Protein AF-A0A090YTI9-F1 (afdb_monomer_lite)

Foldseek 3Di:
DKDWDAPVCVVLVCVVCVVPVVVCVVVVVCCVVPNQDDPFKTKMFDADPVRHTDDIDIDGHD

Structure (mmCIF, N/CA/C/O backbone):
data_AF-A0A090YTI9-F1
#
_entry.id   AF-A0A090YTI9-F1
#
loop_
_atom_site.group_PDB
_atom_site.id
_atom_site.type_symbol
_atom_site.label_atom_id
_atom_site.label_alt_id
_atom_site.label_comp_id
_atom_site.label_asym_id
_atom_site.label_entity_id
_atom_site.label_seq_id
_atom_site.pdbx_PDB_ins_code
_atom_site.Cartn_x
_atom_site.Cartn_y
_atom_site.Cartn_z
_atom_site.occupancy
_atom_site.B_iso_or_equiv
_atom_site.auth_seq_id
_atom_site.auth_comp_id
_atom_site.auth_asym_id
_atom_site.auth_atom_id
_atom_site.pdbx_PDB_model_num
ATOM 1 N N . MET A 1 1 ? -2.615 -9.994 12.137 1.00 93.62 1 MET A N 1
ATOM 2 C CA . MET A 1 1 ? -2.589 -10.995 11.055 1.00 93.62 1 MET A CA 1
ATOM 3 C C . MET A 1 1 ? -1.733 -10.430 9.949 1.00 93.62 1 MET A C 1
ATOM 5 O O . MET A 1 1 ? -1.974 -9.303 9.540 1.00 93.62 1 MET A O 1
ATOM 9 N N . ILE A 1 2 ? -0.722 -11.180 9.521 1.00 96.69 2 ILE A N 1
ATOM 10 C CA . ILE A 1 2 ? 0.222 -10.742 8.491 1.00 96.69 2 ILE A CA 1
ATOM 11 C C . ILE A 1 2 ? -0.283 -11.215 7.127 1.00 96.69 2 ILE A C 1
ATOM 13 O O . ILE A 1 2 ? -0.642 -12.386 6.991 1.00 96.69 2 ILE A O 1
ATOM 17 N N . ARG A 1 3 ? -0.335 -10.317 6.138 1.00 96.50 3 ARG A N 1
ATOM 18 C CA . ARG A 1 3 ? -0.658 -10.653 4.741 1.00 96.50 3 ARG A CA 1
ATOM 19 C C . ARG A 1 3 ? 0.016 -9.699 3.758 1.00 96.50 3 ARG A C 1
ATOM 21 O O . ARG A 1 3 ? 0.343 -8.571 4.127 1.00 96.50 3 ARG A O 1
ATOM 28 N N . LYS A 1 4 ? 0.161 -10.140 2.506 1.00 96.38 4 LYS A N 1
ATOM 29 C CA . LYS A 1 4 ? 0.638 -9.294 1.409 1.00 96.38 4 LYS A CA 1
ATOM 30 C C . LYS A 1 4 ? -0.343 -8.134 1.191 1.00 96.38 4 LYS A C 1
ATOM 32 O O . LYS A 1 4 ? -1.568 -8.318 1.250 1.00 96.38 4 LYS A O 1
ATOM 37 N N . LEU A 1 5 ? 0.211 -6.940 1.030 1.00 97.00 5 LEU A N 1
ATOM 38 C CA . LEU A 1 5 ? -0.521 -5.721 0.720 1.00 97.00 5 LEU A CA 1
ATOM 39 C C . LEU A 1 5 ? -0.798 -5.674 -0.776 1.00 97.00 5 LEU A C 1
ATOM 41 O O . LEU A 1 5 ? 0.006 -6.115 -1.592 1.00 97.00 5 LEU A O 1
ATOM 45 N N . THR A 1 6 ? -1.957 -5.137 -1.119 1.00 96.12 6 THR A N 1
ATOM 46 C CA . THR A 1 6 ? -2.403 -4.974 -2.502 1.00 96.12 6 THR A CA 1
ATOM 47 C C . THR A 1 6 ? -2.855 -3.540 -2.719 1.00 96.12 6 THR A C 1
ATOM 49 O O . THR A 1 6 ? -3.045 -2.779 -1.768 1.00 96.12 6 THR A O 1
ATOM 52 N N . LYS A 1 7 ? -3.156 -3.180 -3.968 1.00 95.94 7 LYS A N 1
ATOM 53 C CA . LYS A 1 7 ? -3.709 -1.858 -4.294 1.00 95.94 7 LYS A CA 1
ATOM 54 C C . LYS A 1 7 ? -4.988 -1.508 -3.511 1.00 95.94 7 LYS A C 1
ATOM 56 O O . LYS A 1 7 ? -5.276 -0.331 -3.320 1.00 95.94 7 LYS A O 1
ATOM 61 N N . LYS A 1 8 ? -5.746 -2.503 -3.034 1.00 96.50 8 LYS A N 1
ATOM 62 C CA . LYS A 1 8 ? -6.951 -2.282 -2.212 1.00 96.50 8 LYS A CA 1
ATOM 63 C C . LYS A 1 8 ? -6.640 -1.680 -0.841 1.00 96.50 8 LYS A C 1
ATOM 65 O O . LYS A 1 8 ? -7.511 -1.057 -0.251 1.00 96.50 8 LYS A O 1
ATOM 70 N N . ASP A 1 9 ? -5.412 -1.841 -0.362 1.00 96.75 9 ASP A N 1
ATOM 71 C CA . ASP A 1 9 ? -4.975 -1.376 0.954 1.00 96.75 9 ASP A CA 1
ATOM 72 C C . ASP A 1 9 ? -4.409 0.050 0.915 1.00 96.75 9 ASP A C 1
ATOM 74 O O . ASP A 1 9 ? -4.000 0.582 1.945 1.00 96.75 9 ASP A O 1
ATOM 78 N N . ASN A 1 10 ? -4.376 0.677 -0.268 1.00 96.75 10 ASN A N 1
ATOM 79 C CA . ASN A 1 10 ? -3.591 1.880 -0.514 1.00 96.75 10 ASN A CA 1
ATOM 80 C C . ASN A 1 10 ? -3.935 3.046 0.410 1.00 96.75 10 ASN A C 1
ATOM 82 O O . ASN A 1 10 ? -3.042 3.710 0.923 1.00 96.75 10 ASN A O 1
ATOM 86 N N . GLU A 1 11 ? -5.222 3.286 0.642 1.00 97.56 11 GLU A N 1
ATOM 87 C CA . GLU A 1 11 ? -5.663 4.371 1.516 1.00 97.56 11 GLU A CA 1
ATOM 88 C C . GLU A 1 11 ? -5.164 4.173 2.954 1.00 97.56 11 GLU A C 1
ATOM 90 O O . GLU A 1 11 ? -4.613 5.095 3.558 1.00 97.56 11 GLU A O 1
ATOM 95 N N . GLN A 1 12 ? -5.272 2.950 3.478 1.00 97.44 12 GLN A N 1
ATOM 96 C CA . GLN A 1 12 ? -4.842 2.621 4.834 1.00 97.44 12 GLN A CA 1
ATOM 97 C C . GLN A 1 12 ? -3.314 2.642 4.969 1.00 97.44 12 GLN A C 1
ATOM 99 O O . GLN A 1 12 ? -2.792 3.148 5.962 1.00 97.44 12 GLN A O 1
ATOM 104 N N . VAL A 1 13 ? -2.597 2.147 3.956 1.00 97.69 13 VAL A N 1
ATOM 105 C CA . VAL A 1 13 ? -1.129 2.174 3.892 1.00 97.69 13 VAL A CA 1
ATOM 106 C C . VAL A 1 13 ? -0.612 3.607 3.865 1.00 97.69 13 VAL A C 1
ATOM 108 O O . VAL A 1 13 ? 0.245 3.956 4.671 1.00 97.69 13 VAL A O 1
ATOM 111 N N . PHE A 1 14 ? -1.152 4.464 2.997 1.00 97.56 14 PHE A N 1
ATOM 112 C CA . PHE A 1 14 ? -0.714 5.858 2.934 1.00 97.56 14 PHE A CA 1
ATOM 113 C C . PHE A 1 14 ? -1.112 6.655 4.168 1.00 97.56 14 PHE A C 1
ATOM 115 O O . PHE A 1 14 ? -0.347 7.524 4.574 1.00 97.56 14 PHE A O 1
ATOM 122 N N . THR A 1 15 ? -2.266 6.368 4.773 1.00 98.00 15 THR A N 1
ATOM 123 C CA . THR A 1 15 ? -2.646 6.981 6.053 1.00 98.00 15 THR A CA 1
ATOM 124 C C . THR A 1 15 ? -1.609 6.651 7.124 1.00 98.00 15 THR A C 1
ATOM 126 O O . THR A 1 15 ? -1.099 7.563 7.764 1.00 98.00 15 THR A O 1
ATOM 129 N N . PHE A 1 16 ? -1.218 5.378 7.236 1.00 97.75 16 PHE A N 1
ATOM 130 C CA . PHE A 1 16 ? -0.204 4.917 8.186 1.00 97.75 16 PHE A CA 1
ATOM 131 C C . PHE A 1 16 ? 1.187 5.511 7.906 1.00 97.75 16 PHE A C 1
ATOM 133 O O . PHE A 1 16 ? 1.828 6.057 8.798 1.00 97.75 16 PHE A O 1
ATOM 140 N N . LEU A 1 17 ? 1.664 5.454 6.657 1.00 97.31 17 LEU A N 1
ATOM 141 C CA . LEU A 1 17 ? 3.003 5.944 6.306 1.00 97.31 17 LEU A CA 1
ATOM 142 C C . LEU A 1 17 ? 3.134 7.465 6.471 1.00 97.31 17 LEU A C 1
ATOM 144 O O . LEU A 1 17 ? 4.220 7.952 6.793 1.00 97.31 17 LEU A O 1
ATOM 148 N N . LYS A 1 18 ? 2.045 8.217 6.265 1.00 97.06 18 LYS A N 1
ATOM 149 C CA . LYS A 1 18 ? 2.036 9.681 6.374 1.00 97.06 18 LYS A CA 1
ATOM 150 C C . LYS A 1 18 ? 2.094 10.204 7.808 1.00 97.06 18 LYS A C 1
ATOM 152 O O . LYS A 1 18 ? 2.412 11.380 7.959 1.00 97.06 18 LYS A O 1
ATOM 157 N N . GLU A 1 19 ? 1.850 9.374 8.826 1.00 97.06 19 GLU A N 1
ATOM 158 C CA . GLU A 1 19 ? 2.044 9.771 10.232 1.00 97.06 19 GLU A CA 1
ATOM 159 C C . GLU A 1 19 ? 3.486 10.241 10.479 1.00 97.06 19 GLU A C 1
ATOM 161 O O . GLU A 1 19 ? 3.704 11.244 11.149 1.00 97.06 19 GLU A O 1
ATOM 166 N N . GLU A 1 20 ? 4.457 9.581 9.841 1.00 96.88 20 GLU A N 1
ATOM 167 C CA . GLU A 1 20 ? 5.883 9.922 9.878 1.00 96.88 20 GLU A CA 1
ATOM 168 C C . GLU A 1 20 ? 6.458 9.944 8.450 1.00 96.88 20 GLU A C 1
ATOM 170 O O . GLU A 1 20 ? 7.380 9.201 8.100 1.00 96.88 20 GLU A O 1
ATOM 175 N N . ALA A 1 21 ? 5.882 10.787 7.583 1.00 97.00 21 ALA A N 1
ATOM 176 C CA . ALA A 1 21 ? 6.171 10.796 6.143 1.00 97.00 21 ALA A CA 1
ATOM 177 C C . ALA A 1 21 ? 7.667 10.939 5.805 1.00 97.00 21 ALA A C 1
ATOM 179 O O . ALA A 1 21 ? 8.144 10.319 4.859 1.00 97.00 21 ALA A O 1
ATOM 180 N N . ALA A 1 22 ? 8.414 11.732 6.581 1.00 97.62 22 ALA A N 1
ATOM 181 C CA . ALA A 1 22 ? 9.849 11.920 6.370 1.00 97.62 22 ALA A CA 1
ATOM 182 C C . ALA A 1 22 ? 10.648 10.633 6.635 1.00 97.62 22 ALA A C 1
ATOM 184 O O . ALA A 1 22 ? 11.554 10.309 5.870 1.00 97.62 22 ALA A O 1
ATOM 185 N N . MET A 1 23 ? 10.289 9.880 7.680 1.00 96.44 23 MET A N 1
ATOM 186 C CA . MET A 1 23 ? 10.905 8.584 7.985 1.00 96.44 23 MET A CA 1
ATOM 187 C C . MET A 1 23 ? 10.540 7.535 6.928 1.00 96.44 23 MET A C 1
ATOM 189 O O . MET A 1 23 ? 11.363 6.710 6.541 1.00 96.44 23 MET A O 1
ATOM 193 N N . ASN A 1 24 ? 9.307 7.600 6.428 1.00 97.25 24 ASN A N 1
ATOM 194 C CA . ASN A 1 24 ? 8.747 6.644 5.478 1.00 97.25 24 ASN A CA 1
ATOM 195 C C . ASN A 1 24 ? 8.931 7.044 4.004 1.00 97.25 24 ASN A C 1
ATOM 197 O O . ASN A 1 24 ? 8.332 6.419 3.127 1.00 97.25 24 ASN A O 1
ATOM 201 N N . LEU A 1 25 ? 9.745 8.064 3.710 1.00 96.88 25 LEU A N 1
ATOM 202 C CA . LEU A 1 25 ? 9.838 8.669 2.378 1.00 96.88 25 LEU A CA 1
ATOM 203 C C . LEU A 1 25 ? 10.214 7.656 1.286 1.00 96.88 25 LEU A C 1
ATOM 205 O O . LEU A 1 25 ? 9.644 7.698 0.199 1.00 96.88 25 LEU A O 1
ATOM 209 N N . PHE A 1 26 ? 11.124 6.727 1.588 1.00 94.19 26 PHE A N 1
ATOM 210 C CA . PHE A 1 26 ? 11.523 5.668 0.655 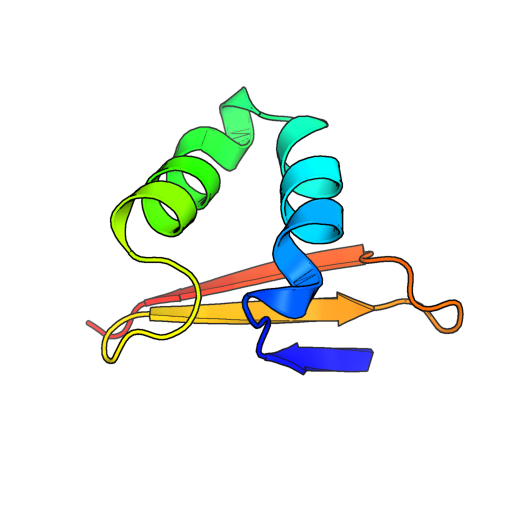1.00 94.19 26 PHE A CA 1
ATOM 211 C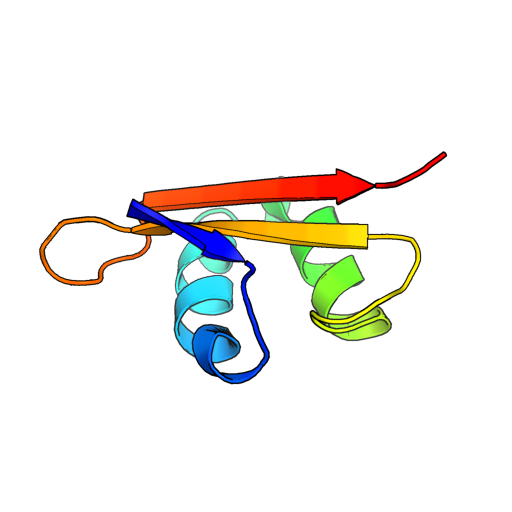 C . PHE A 1 26 ? 10.365 4.713 0.342 1.00 94.19 26 PHE A C 1
ATOM 213 O O . PHE A 1 26 ? 10.041 4.521 -0.823 1.00 94.19 26 PHE A O 1
ATOM 220 N N . MET A 1 27 ? 9.666 4.208 1.367 1.00 95.12 27 MET A N 1
ATOM 221 C CA . MET A 1 27 ? 8.482 3.356 1.185 1.00 95.12 27 MET A CA 1
ATOM 222 C C . MET A 1 27 ? 7.393 4.053 0.365 1.00 95.12 27 MET A C 1
ATOM 224 O O . MET A 1 27 ? 6.791 3.440 -0.514 1.00 95.12 27 MET A O 1
ATOM 228 N N . ILE A 1 28 ? 7.134 5.333 0.648 1.00 96.88 28 ILE A N 1
ATOM 229 C CA . ILE A 1 28 ? 6.143 6.130 -0.083 1.00 96.88 28 ILE A CA 1
ATOM 230 C C . ILE A 1 28 ? 6.545 6.248 -1.557 1.00 96.88 28 ILE A C 1
ATOM 232 O O . ILE A 1 28 ? 5.737 5.930 -2.428 1.00 96.88 28 ILE A O 1
ATOM 236 N N . GLY A 1 29 ? 7.790 6.649 -1.827 1.00 95.94 29 GLY A N 1
ATOM 237 C CA . GLY A 1 29 ? 8.302 6.792 -3.189 1.00 95.94 29 GLY A CA 1
ATOM 238 C C . GLY A 1 29 ? 8.258 5.483 -3.975 1.00 95.94 29 GLY A C 1
ATOM 239 O O . GLY A 1 29 ? 7.825 5.478 -5.126 1.00 95.94 29 GLY A O 1
ATOM 240 N N . ASP A 1 30 ? 8.617 4.364 -3.345 1.00 94.56 30 ASP A N 1
ATOM 241 C CA . ASP A 1 30 ? 8.584 3.050 -3.988 1.00 94.56 30 ASP A CA 1
ATOM 242 C C . ASP A 1 30 ? 7.154 2.630 -4.346 1.00 94.56 30 ASP A C 1
ATOM 244 O O . ASP A 1 30 ? 6.906 2.146 -5.451 1.00 94.56 30 ASP A O 1
ATOM 248 N N . ILE A 1 31 ? 6.185 2.857 -3.454 1.00 95.31 31 ILE A N 1
ATOM 249 C CA . ILE A 1 31 ? 4.776 2.556 -3.743 1.00 95.31 31 ILE A CA 1
ATOM 250 C C . ILE A 1 31 ? 4.244 3.451 -4.872 1.00 95.31 31 ILE A C 1
ATOM 252 O O . ILE A 1 31 ? 3.487 2.972 -5.717 1.00 95.31 31 ILE A O 1
ATOM 256 N N . GLU A 1 32 ? 4.624 4.730 -4.920 1.00 95.50 32 GLU A N 1
ATOM 257 C CA . GLU A 1 32 ? 4.206 5.642 -5.996 1.00 95.50 32 GLU A CA 1
ATOM 258 C C . GLU A 1 32 ? 4.837 5.283 -7.348 1.00 95.50 32 GLU A C 1
ATOM 260 O O . GLU A 1 32 ? 4.160 5.354 -8.376 1.00 95.50 32 GLU A O 1
ATOM 265 N N . ALA A 1 33 ? 6.106 4.872 -7.356 1.00 95.06 33 ALA A N 1
ATOM 266 C CA . ALA A 1 33 ? 6.832 4.521 -8.573 1.00 95.06 33 ALA A CA 1
ATOM 267 C C . ALA A 1 33 ? 6.446 3.139 -9.122 1.00 95.06 33 ALA A C 1
ATOM 269 O O . ALA A 1 33 ? 6.358 2.961 -10.339 1.00 95.06 33 ALA A O 1
ATOM 270 N N . PHE A 1 34 ? 6.222 2.163 -8.239 1.00 93.69 34 PHE A N 1
ATOM 271 C CA . PHE A 1 34 ? 6.143 0.747 -8.608 1.00 93.69 34 PHE A CA 1
ATOM 272 C C . PHE A 1 34 ? 4.826 0.062 -8.222 1.00 93.69 34 PHE A C 1
ATOM 274 O O . PHE A 1 34 ? 4.487 -0.985 -8.774 1.00 93.69 34 PHE A O 1
ATOM 281 N N . GLY A 1 35 ? 4.047 0.639 -7.308 1.00 94.06 35 GLY A N 1
ATOM 282 C CA . GLY A 1 35 ? 2.832 0.021 -6.782 1.00 94.06 35 GLY A CA 1
ATOM 283 C C . GLY A 1 35 ? 3.106 -1.103 -5.774 1.00 94.06 35 GLY A C 1
ATOM 284 O O . GLY A 1 35 ? 4.109 -1.106 -5.069 1.00 94.06 35 GLY A O 1
ATOM 285 N N . TYR A 1 36 ? 2.166 -2.049 -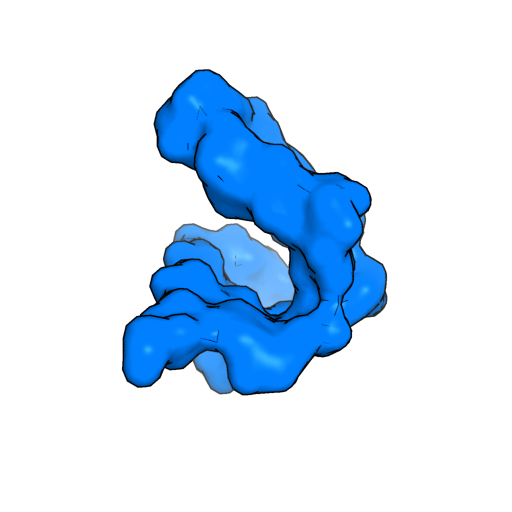5.669 1.00 94.31 36 TYR A N 1
ATOM 286 C CA . TYR A 1 36 ? 2.173 -3.119 -4.652 1.00 94.31 36 TYR A CA 1
ATOM 287 C C . TYR A 1 36 ? 2.573 -4.497 -5.191 1.00 94.31 36 TYR A C 1
ATOM 289 O O . TYR A 1 36 ? 2.863 -5.403 -4.412 1.00 94.31 36 TYR A O 1
ATOM 297 N N . GLU A 1 37 ? 2.529 -4.673 -6.509 1.00 88.69 37 GLU A N 1
ATOM 298 C CA . GLU A 1 37 ? 2.745 -5.954 -7.177 1.00 88.69 37 GLU A CA 1
ATOM 299 C C . GLU A 1 37 ? 3.910 -5.802 -8.148 1.00 88.69 37 GLU A C 1
ATOM 301 O O . GLU A 1 37 ? 3.730 -5.364 -9.282 1.00 88.69 37 GLU A O 1
ATOM 306 N N . THR A 1 38 ? 5.109 -6.142 -7.678 1.00 88.62 38 THR A N 1
ATOM 307 C CA . THR A 1 38 ? 6.308 -6.222 -8.510 1.00 88.62 38 THR A CA 1
ATOM 308 C C . THR A 1 38 ? 7.072 -7.512 -8.251 1.00 88.62 38 THR A C 1
ATOM 310 O O . THR A 1 38 ? 6.932 -8.142 -7.203 1.00 88.62 38 THR A O 1
ATOM 313 N N . ASP A 1 39 ? 7.902 -7.898 -9.219 1.00 87.81 39 ASP A N 1
ATOM 314 C CA . ASP A 1 39 ? 8.688 -9.134 -9.152 1.00 87.81 39 ASP A CA 1
ATOM 315 C C . ASP A 1 39 ? 9.919 -9.010 -8.238 1.00 87.81 39 ASP A C 1
ATOM 317 O O . ASP A 1 39 ? 10.522 -10.014 -7.872 1.00 87.81 39 ASP A O 1
ATOM 321 N N . PHE A 1 40 ? 10.302 -7.782 -7.873 1.00 89.31 40 PHE A N 1
ATOM 322 C CA . PHE A 1 40 ? 11.505 -7.484 -7.089 1.00 89.31 40 PHE A CA 1
ATOM 323 C C . PHE A 1 40 ? 11.202 -6.994 -5.669 1.00 89.31 40 PHE A C 1
ATOM 325 O O . PHE A 1 40 ? 12.117 -6.892 -4.853 1.00 89.31 40 PHE A O 1
ATOM 332 N N . GLN A 1 41 ? 9.946 -6.668 -5.355 1.00 91.31 41 GLN A N 1
ATOM 333 C CA . GLN A 1 41 ? 9.569 -6.132 -4.055 1.00 91.31 41 GLN A CA 1
ATOM 334 C C . GLN A 1 41 ? 8.211 -6.654 -3.602 1.00 91.31 41 GLN A C 1
ATOM 336 O O . GLN A 1 41 ? 7.233 -6.687 -4.346 1.00 91.31 41 GLN A O 1
ATOM 341 N N . GLU A 1 42 ? 8.135 -6.984 -2.319 1.00 94.44 42 GLU A N 1
ATOM 342 C CA . GLU A 1 42 ? 6.890 -7.319 -1.653 1.00 94.44 42 GLU A CA 1
ATOM 343 C C . GLU A 1 42 ? 6.626 -6.392 -0.472 1.00 94.44 42 GLU A C 1
ATOM 345 O O . GLU A 1 42 ? 7.522 -6.047 0.301 1.00 94.44 42 GLU A O 1
ATOM 350 N N . LEU A 1 43 ? 5.356 -6.034 -0.304 1.00 95.62 43 LEU A N 1
ATOM 351 C CA . LEU A 1 43 ? 4.871 -5.269 0.834 1.00 95.62 43 LEU A CA 1
ATOM 352 C C . LEU A 1 43 ? 3.944 -6.150 1.660 1.00 95.62 43 LEU A C 1
ATOM 354 O O . LEU A 1 43 ? 2.987 -6.728 1.143 1.00 95.62 43 LEU A O 1
ATOM 358 N N . TRP A 1 44 ? 4.218 -6.243 2.954 1.00 97.12 44 TRP A N 1
ATOM 359 C CA . TRP A 1 44 ? 3.460 -7.056 3.895 1.00 97.12 44 TRP A CA 1
ATOM 360 C C . TRP A 1 44 ? 2.939 -6.185 5.031 1.00 97.12 44 TRP A C 1
ATOM 362 O O . TRP A 1 44 ? 3.679 -5.413 5.632 1.00 97.12 44 TRP A O 1
ATOM 372 N N . GLY A 1 45 ? 1.653 -6.318 5.342 1.00 97.38 45 GLY A N 1
ATOM 373 C CA . GLY A 1 45 ? 0.995 -5.588 6.417 1.00 97.38 45 GLY A CA 1
ATOM 374 C C . GLY A 1 45 ? 0.660 -6.519 7.570 1.00 97.38 45 GLY A C 1
ATOM 375 O O . GLY A 1 45 ? 0.135 -7.615 7.354 1.00 97.38 45 GLY A O 1
ATOM 376 N N . ASN A 1 46 ? 0.927 -6.085 8.800 1.00 98.12 46 ASN A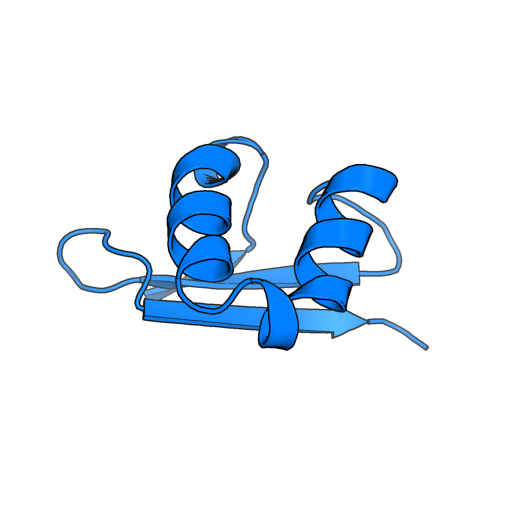 N 1
ATOM 377 C CA . ASN A 1 46 ? 0.386 -6.723 9.994 1.00 98.12 46 ASN A CA 1
ATOM 378 C C . ASN A 1 46 ? -0.840 -5.950 10.469 1.00 98.12 46 ASN A C 1
ATOM 380 O O . ASN A 1 46 ? -0.740 -4.779 10.816 1.00 98.12 46 ASN A O 1
ATOM 384 N N . PHE A 1 47 ? -1.982 -6.621 10.519 1.00 97.38 47 PHE A N 1
ATOM 385 C CA . PHE A 1 47 ? -3.25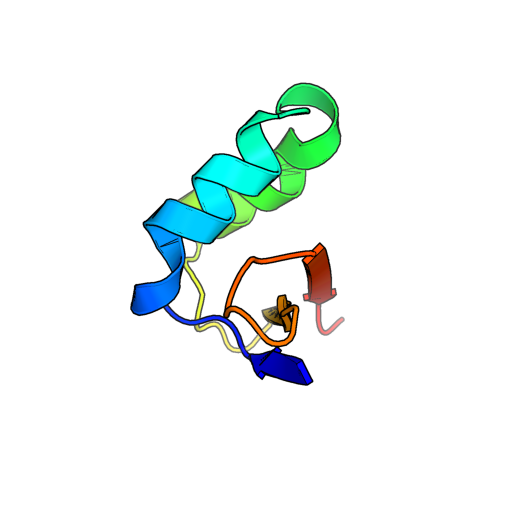6 -6.029 10.905 1.00 97.38 47 PHE A CA 1
ATOM 386 C C . PHE A 1 47 ? -3.663 -6.438 12.323 1.00 97.38 47 PHE A C 1
ATOM 388 O O . PHE A 1 47 ? -3.450 -7.581 12.741 1.00 97.38 47 PHE A O 1
ATOM 395 N N . ASN A 1 48 ? -4.297 -5.537 13.059 1.00 96.75 48 ASN A N 1
ATOM 396 C CA . ASN A 1 48 ? -4.987 -5.857 14.303 1.00 96.75 48 ASN A CA 1
ATOM 397 C C . ASN A 1 48 ? -6.263 -6.675 14.026 1.00 96.75 48 ASN A C 1
ATOM 399 O O . ASN A 1 48 ? -6.662 -6.885 12.879 1.00 96.75 48 ASN A O 1
ATOM 403 N N . LYS A 1 49 ? -6.913 -7.170 15.088 1.00 95.38 49 LYS A N 1
ATOM 404 C CA . LYS A 1 49 ? -8.153 -7.962 14.967 1.00 95.38 49 LYS A CA 1
ATOM 405 C C . LYS A 1 49 ? -9.32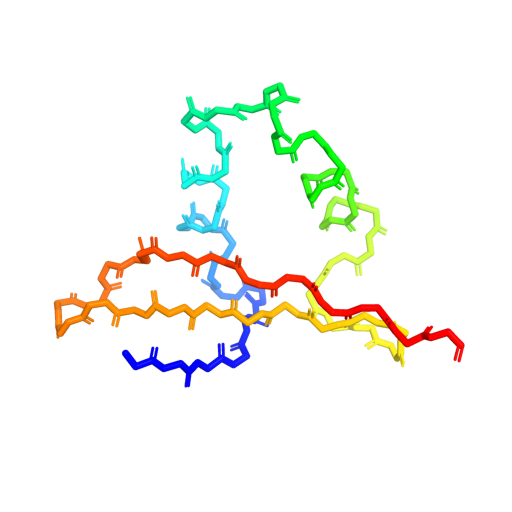4 -7.164 14.378 1.00 95.38 49 LYS A C 1
ATOM 407 O O . LYS A 1 49 ? -10.228 -7.768 13.818 1.00 95.38 49 LYS A O 1
ATOM 412 N N . ASP A 1 50 ? -9.296 -5.843 14.510 1.00 95.25 50 ASP A N 1
ATOM 413 C CA . ASP A 1 50 ? -10.287 -4.904 13.973 1.00 95.25 50 ASP A CA 1
ATOM 414 C C . ASP A 1 50 ? -10.006 -4.487 12.517 1.00 95.25 50 ASP A C 1
ATOM 416 O O . ASP A 1 50 ? -10.752 -3.698 11.947 1.00 95.25 50 ASP A O 1
ATOM 420 N N . GLY A 1 51 ? -8.936 -5.009 11.905 1.00 94.31 51 GLY A N 1
ATOM 421 C CA . GLY A 1 51 ? -8.532 -4.659 10.546 1.00 94.31 51 GLY A CA 1
ATOM 422 C C . GLY A 1 51 ? -7.691 -3.385 10.441 1.00 94.31 51 GLY A C 1
ATOM 423 O O . GLY A 1 51 ? -7.378 -2.971 9.326 1.00 94.31 51 GLY A O 1
ATOM 424 N N . THR A 1 52 ? -7.278 -2.770 11.554 1.00 95.69 52 THR A N 1
ATOM 425 C CA . THR A 1 52 ? -6.354 -1.624 11.516 1.00 95.69 52 THR A CA 1
ATOM 426 C C . THR A 1 52 ? -4.926 -2.070 11.202 1.00 95.69 52 THR A C 1
ATOM 428 O O . THR A 1 52 ? -4.444 -3.078 11.726 1.00 95.69 52 THR A O 1
ATOM 431 N N . LEU A 1 53 ? -4.241 -1.344 10.318 1.00 97.19 53 LEU A N 1
ATOM 432 C CA . LEU A 1 53 ? -2.850 -1.615 9.967 1.00 97.19 53 LEU A CA 1
ATOM 433 C C . LEU A 1 53 ? -1.935 -1.200 11.127 1.00 97.19 53 LEU A C 1
ATOM 435 O O . LEU A 1 53 ? -1.958 -0.055 11.563 1.00 97.19 53 LEU A O 1
ATOM 439 N N . LYS A 1 54 ? -1.148 -2.147 11.639 1.00 97.25 54 LYS A N 1
ATOM 440 C CA . LYS A 1 54 ? -0.253 -1.959 12.789 1.00 97.25 54 LYS A CA 1
ATOM 441 C C . LYS A 1 54 ? 1.196 -1.711 12.374 1.00 97.25 54 LYS A C 1
ATOM 443 O O . LYS A 1 54 ? 1.918 -0.998 13.060 1.00 97.25 54 LYS A O 1
ATOM 448 N N . SER A 1 55 ? 1.651 -2.373 11.315 1.00 97.19 55 SER A N 1
ATOM 449 C CA . SER A 1 55 ? 3.019 -2.243 10.811 1.00 97.19 55 SER A CA 1
ATOM 450 C C . SER A 1 55 ? 3.109 -2.697 9.361 1.00 97.19 55 SER A C 1
ATOM 452 O O . SER A 1 55 ? 2.345 -3.571 8.938 1.00 97.19 55 SER A O 1
ATOM 454 N N . ILE A 1 56 ? 4.093 -2.164 8.640 1.00 96.88 56 ILE A N 1
ATOM 455 C CA . ILE A 1 56 ? 4.433 -2.550 7.269 1.00 96.88 56 ILE A CA 1
ATOM 456 C C . ILE A 1 56 ? 5.854 -3.114 7.257 1.00 96.88 56 ILE A C 1
ATOM 458 O O . ILE A 1 56 ? 6.736 -2.605 7.945 1.00 96.88 56 ILE A O 1
ATOM 462 N N . LEU A 1 57 ? 6.055 -4.175 6.483 1.00 96.12 57 LEU A N 1
ATOM 463 C CA . LEU A 1 57 ? 7.358 -4.715 6.129 1.00 96.12 57 LEU A CA 1
ATOM 464 C C . LEU A 1 57 ? 7.514 -4.623 4.611 1.00 96.12 57 LEU A C 1
ATOM 466 O O . LEU A 1 57 ? 6.698 -5.172 3.871 1.00 96.12 57 LEU A O 1
ATOM 470 N N . GLN A 1 58 ? 8.572 -3.952 4.172 1.00 94.12 58 GLN A N 1
ATOM 471 C CA . GLN A 1 58 ? 9.022 -3.953 2.786 1.00 94.12 58 GLN A CA 1
ATOM 472 C C . GLN A 1 58 ? 10.177 -4.943 2.654 1.00 94.12 58 GLN A C 1
ATOM 474 O O . GLN A 1 58 ? 11.135 -4.890 3.427 1.00 94.12 58 GLN A O 1
ATOM 479 N N . TYR A 1 59 ? 10.066 -5.862 1.700 1.00 91.88 59 TYR A N 1
ATOM 480 C CA . TYR A 1 59 ? 11.091 -6.853 1.402 1.00 91.88 59 TYR A CA 1
ATOM 481 C C . TYR A 1 59 ? 11.486 -6.750 -0.070 1.00 91.88 59 TYR A C 1
ATOM 483 O O . TYR A 1 59 ? 10.640 -6.926 -0.946 1.00 91.88 59 TYR A O 1
ATOM 491 N N . THR A 1 60 ? 12.762 -6.468 -0.326 1.00 89.50 60 THR A N 1
ATOM 492 C CA . THR A 1 60 ? 13.326 -6.335 -1.674 1.00 89.50 60 THR A CA 1
ATOM 493 C C . THR A 1 60 ? 14.207 -7.541 -1.974 1.00 89.50 60 THR A C 1
ATOM 495 O O . THR A 1 60 ? 15.086 -7.887 -1.182 1.00 89.50 60 THR A O 1
ATOM 498 N N . LEU A 1 61 ? 13.962 -8.181 -3.114 1.00 85.06 61 LEU A N 1
ATOM 499 C CA . LEU A 1 61 ? 14.779 -9.268 -3.639 1.00 85.06 61 LEU A CA 1
ATOM 500 C C . LEU A 1 61 ? 16.021 -8.657 -4.309 1.00 85.06 61 LEU A C 1
ATOM 502 O O . LEU A 1 61 ? 15.889 -7.837 -5.217 1.00 85.06 61 LEU A O 1
ATOM 506 N N . VAL A 1 62 ? 17.208 -9.022 -3.814 1.00 74.69 62 VAL A N 1
ATOM 507 C CA . VAL A 1 62 ? 18.524 -8.671 -4.388 1.00 74.69 62 VAL A CA 1
ATOM 508 C C . VAL A 1 62 ? 18.977 -9.689 -5.420 1.00 74.69 62 VAL A C 1
ATOM 510 O O . VAL A 1 62 ? 18.748 -10.897 -5.188 1.00 74.69 62 VAL A O 1
#

Organism: NCBI:txid2338372

Radius of gyration: 11.08 Å; chains: 1; bounding box: 29×23×24 Å

Secondary structure (DSSP, 8-state):
-EEE--GGGHHHHHHHHHTTTTTTHHHHHHHHHH-S--SSEEEEEEE-TTS-EEEEEEEE--

pLDDT: mean 94.99, std 3.8, range [74.69, 98.12]

Sequence (62 aa):
MIRKLTKKDNEQVFTFLKEEAAMNLFMIGDIEAFGYETDFQELWGNFNKDGTLKSILQYTLV